Protein AF-A0A530ZFI3-F1 (afdb_monomer)

Structure (mmCIF, N/CA/C/O backbone):
data_AF-A0A530ZFI3-F1
#
_entry.id   AF-A0A530ZFI3-F1
#
loop_
_atom_site.group_PDB
_atom_site.id
_atom_site.type_symbol
_atom_site.label_atom_id
_atom_site.label_alt_id
_atom_site.label_comp_id
_atom_site.label_asym_id
_atom_site.label_entity_id
_atom_site.label_seq_id
_atom_site.pdbx_PDB_ins_code
_atom_site.Cartn_x
_atom_site.Cartn_y
_atom_site.Cartn_z
_atom_site.occupancy
_atom_site.B_iso_or_equiv
_atom_site.auth_seq_id
_atom_site.auth_comp_id
_atom_site.auth_asym_id
_atom_site.auth_atom_id
_atom_site.pdbx_PDB_model_num
ATOM 1 N N . MET A 1 1 ? -13.013 22.666 -18.186 1.00 55.91 1 MET A N 1
ATOM 2 C CA . MET A 1 1 ? -11.585 22.318 -17.949 1.00 55.91 1 MET A CA 1
ATOM 3 C C . MET A 1 1 ? -11.340 21.252 -16.857 1.00 55.91 1 MET A C 1
ATOM 5 O O . MET A 1 1 ? -10.259 20.673 -16.849 1.00 55.91 1 MET A O 1
ATOM 9 N N . SER A 1 2 ? -12.292 20.932 -15.966 1.00 58.53 2 SER A N 1
ATOM 10 C CA . SER A 1 2 ? -12.135 19.943 -14.871 1.00 58.53 2 SER A CA 1
ATOM 11 C C . SER A 1 2 ? -12.054 18.473 -15.323 1.00 58.53 2 SER A C 1
ATOM 13 O O . SER A 1 2 ? -11.278 17.699 -14.767 1.00 58.53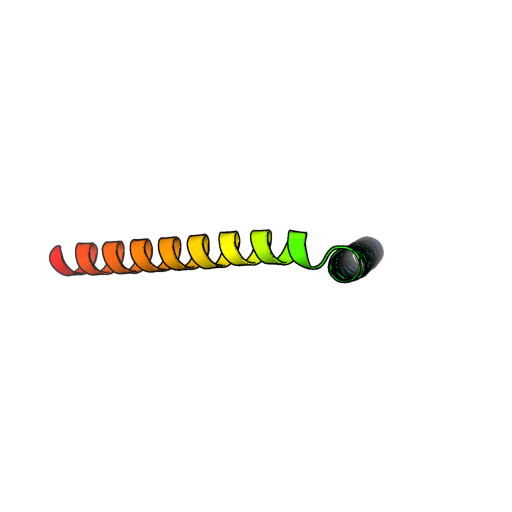 2 SER A O 1
ATOM 15 N N . VAL A 1 3 ? -12.782 18.098 -16.381 1.0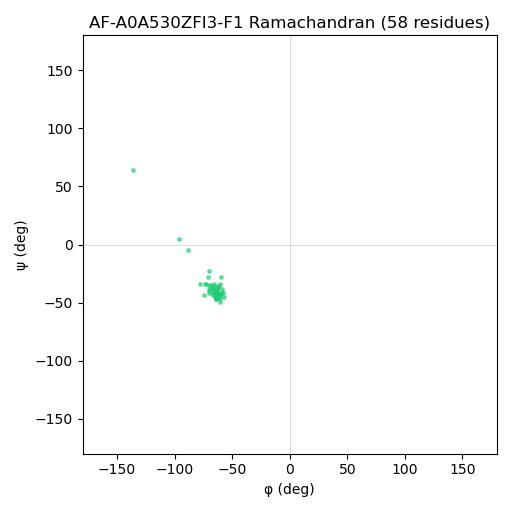0 58.03 3 VAL A N 1
ATOM 16 C CA . VAL A 1 3 ? -12.831 16.721 -16.920 1.00 58.03 3 VAL A CA 1
ATOM 17 C C . VAL A 1 3 ? -11.454 16.228 -17.395 1.00 58.03 3 VAL A C 1
ATOM 19 O O . VAL A 1 3 ? -11.098 15.067 -17.202 1.00 58.03 3 VAL A O 1
ATOM 22 N N . ASN A 1 4 ? -10.624 17.126 -17.935 1.00 64.50 4 ASN A N 1
ATOM 23 C CA . ASN A 1 4 ? -9.256 16.802 -18.353 1.00 64.50 4 ASN A CA 1
ATOM 24 C C . ASN A 1 4 ? -8.311 16.546 -17.171 1.00 64.50 4 ASN A C 1
ATOM 26 O O . ASN A 1 4 ? -7.363 15.775 -17.312 1.00 64.50 4 ASN A O 1
ATOM 30 N N . ARG A 1 5 ? -8.561 17.156 -16.004 1.00 60.28 5 ARG A N 1
ATOM 31 C CA . ARG A 1 5 ? -7.778 16.901 -14.784 1.00 60.28 5 ARG A CA 1
ATOM 32 C C . ARG A 1 5 ? -8.138 15.552 -14.168 1.00 60.28 5 ARG A C 1
ATOM 34 O O . ARG A 1 5 ? -7.229 14.801 -13.840 1.00 60.28 5 ARG A O 1
ATOM 41 N N . LEU A 1 6 ? -9.430 15.218 -14.106 1.00 63.12 6 LEU A N 1
ATOM 42 C CA . LEU A 1 6 ? -9.911 13.909 -13.644 1.00 63.12 6 LEU A CA 1
ATOM 43 C C . LEU A 1 6 ? -9.371 12.774 -14.523 1.00 63.12 6 LEU A C 1
ATOM 45 O O . LEU A 1 6 ? -8.709 11.878 -14.017 1.00 63.12 6 LEU A O 1
ATOM 49 N N . ARG A 1 7 ? -9.492 12.889 -15.854 1.00 65.94 7 ARG A N 1
ATOM 50 C CA . ARG A 1 7 ? -8.918 11.901 -16.787 1.00 65.94 7 ARG A CA 1
ATOM 51 C C . ARG A 1 7 ? -7.404 11.737 -16.645 1.00 65.94 7 ARG A C 1
ATOM 53 O O . ARG A 1 7 ? -6.897 10.627 -16.777 1.00 65.94 7 ARG A O 1
ATOM 60 N N . ARG A 1 8 ? -6.658 12.823 -16.411 1.00 71.25 8 ARG A N 1
ATOM 61 C CA . ARG A 1 8 ? -5.207 12.740 -16.156 1.00 71.25 8 ARG A CA 1
ATOM 62 C C . ARG A 1 8 ? -4.915 12.053 -14.826 1.00 71.25 8 ARG A C 1
ATOM 64 O O . ARG A 1 8 ? -4.014 11.226 -14.770 1.00 71.25 8 ARG A O 1
ATOM 71 N N . TYR A 1 9 ? -5.681 12.365 -13.788 1.00 73.00 9 TYR A N 1
ATOM 72 C CA . TYR A 1 9 ? -5.536 11.755 -12.472 1.00 73.00 9 TYR A CA 1
ATOM 73 C C . TYR A 1 9 ? -5.825 10.250 -12.501 1.00 73.00 9 TYR A C 1
ATOM 75 O O . TYR A 1 9 ? -5.052 9.470 -11.949 1.00 73.00 9 TYR A O 1
ATOM 83 N N . ASP A 1 10 ? -6.859 9.833 -13.229 1.00 79.44 10 ASP A N 1
ATOM 84 C CA . ASP A 1 10 ? -7.193 8.419 -13.412 1.00 79.44 10 ASP A CA 1
ATOM 85 C C . ASP A 1 10 ? -6.115 7.679 -14.214 1.00 79.44 10 ASP A C 1
ATOM 87 O O . ASP A 1 10 ? -5.727 6.570 -13.850 1.00 79.44 10 ASP A O 1
ATOM 91 N N . LYS A 1 11 ? -5.543 8.316 -15.247 1.00 82.12 11 LYS A N 1
ATOM 92 C CA . LYS A 1 11 ? -4.390 7.767 -15.982 1.00 82.12 11 LYS A CA 1
ATOM 93 C C . LYS A 1 11 ? -3.160 7.593 -15.094 1.00 82.12 11 LYS A C 1
ATOM 95 O O . LYS A 1 11 ? -2.500 6.562 -15.182 1.00 82.12 11 LYS A O 1
ATOM 100 N N . ILE A 1 12 ? -2.860 8.571 -14.238 1.00 83.75 12 ILE A N 1
ATOM 101 C CA . ILE A 1 12 ? -1.738 8.488 -13.292 1.00 83.75 12 ILE A CA 1
ATOM 102 C C . ILE A 1 12 ? -1.979 7.350 -12.300 1.00 83.75 12 ILE A C 1
ATOM 104 O O . ILE A 1 12 ? -1.107 6.508 -12.123 1.00 83.75 12 ILE A O 1
ATOM 108 N N . LYS A 1 13 ? -3.181 7.262 -11.718 1.00 84.81 13 LYS A N 1
ATOM 109 C CA . LYS A 1 13 ? -3.556 6.164 -10.817 1.00 84.81 13 LYS A CA 1
ATOM 110 C C . LYS A 1 13 ? -3.404 4.797 -11.474 1.00 84.81 13 LYS A C 1
ATOM 112 O O . LYS A 1 13 ? -2.849 3.896 -10.853 1.00 84.81 13 LYS A O 1
ATOM 117 N N . PHE A 1 14 ? -3.872 4.650 -12.713 1.00 80.62 14 PHE A N 1
ATOM 118 C CA . PHE A 1 14 ? -3.753 3.399 -13.455 1.00 80.62 14 PHE A CA 1
ATOM 119 C C . PHE A 1 14 ? -2.286 3.042 -13.724 1.00 80.62 14 PHE A C 1
ATOM 121 O O . PHE A 1 14 ? -1.875 1.923 -13.437 1.00 80.62 14 PHE A O 1
ATOM 128 N N . ALA A 1 15 ? -1.475 3.998 -14.186 1.00 86.12 15 ALA A N 1
ATOM 129 C CA . ALA A 1 15 ? -0.047 3.781 -14.419 1.00 86.12 15 ALA A CA 1
ATOM 130 C C . ALA A 1 15 ? 0.694 3.383 -13.132 1.00 86.12 15 ALA A C 1
ATOM 132 O O . ALA A 1 15 ? 1.474 2.434 -13.136 1.00 86.12 15 ALA A O 1
ATOM 133 N N . THR A 1 16 ? 0.405 4.053 -12.012 1.00 86.38 16 THR A N 1
ATOM 134 C CA . THR A 1 16 ? 0.971 3.703 -10.704 1.00 86.38 16 THR A CA 1
ATOM 135 C C . THR A 1 16 ? 0.522 2.317 -10.245 1.00 86.38 16 THR A C 1
ATOM 137 O O . THR A 1 16 ? 1.331 1.560 -9.717 1.00 86.38 16 THR A O 1
ATOM 140 N N . TRP A 1 17 ? -0.745 1.951 -10.455 1.00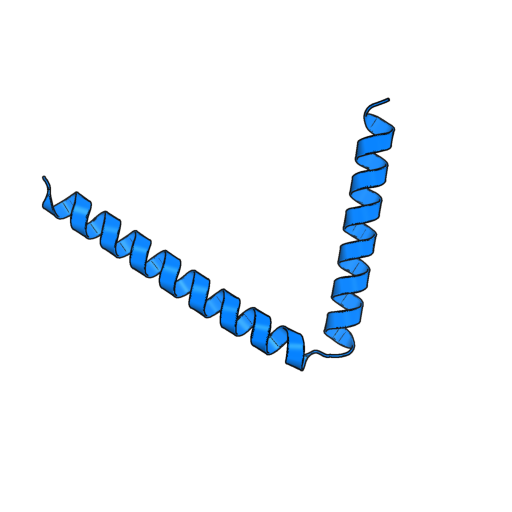 84.38 17 TRP A N 1
ATOM 141 C CA . TRP A 1 17 ? -1.247 0.622 -10.107 1.00 84.38 17 TRP A CA 1
ATOM 142 C C . TRP A 1 17 ? -0.559 -0.482 -10.919 1.00 84.38 17 TRP A C 1
ATOM 144 O O . TRP A 1 17 ? -0.096 -1.458 -10.332 1.00 84.38 17 TRP A O 1
ATOM 154 N N . VAL A 1 18 ? -0.408 -0.294 -12.236 1.00 85.38 18 VAL A N 1
ATOM 155 C CA . VAL A 1 18 ? 0.303 -1.237 -13.115 1.00 85.38 18 VAL A CA 1
ATOM 156 C C . VAL A 1 18 ? 1.776 -1.361 -12.719 1.00 85.38 18 VAL A C 1
ATOM 158 O O . VAL A 1 18 ? 2.264 -2.478 -12.573 1.00 85.38 18 VAL A O 1
ATOM 161 N N . ALA A 1 19 ? 2.472 -0.246 -12.476 1.00 82.19 19 ALA A N 1
ATOM 162 C CA . ALA A 1 19 ? 3.879 -0.258 -12.070 1.00 82.19 19 ALA A CA 1
ATOM 163 C C . ALA A 1 19 ? 4.088 -0.963 -10.718 1.00 82.19 19 ALA A C 1
ATOM 165 O O . ALA A 1 19 ? 4.996 -1.781 -10.572 1.00 82.19 19 ALA A O 1
ATOM 166 N N . ASN A 1 20 ? 3.209 -0.706 -9.745 1.00 80.75 20 ASN A N 1
ATOM 167 C CA . ASN A 1 20 ? 3.241 -1.391 -8.454 1.00 80.75 20 ASN A CA 1
ATOM 168 C C . ASN A 1 20 ? 2.947 -2.891 -8.601 1.00 80.75 20 ASN A C 1
ATOM 170 O O . ASN A 1 20 ? 3.587 -3.698 -7.936 1.00 80.75 20 ASN A O 1
ATOM 174 N N . GLY A 1 21 ? 2.017 -3.272 -9.483 1.00 78.94 21 GLY A N 1
ATOM 175 C CA . GLY A 1 21 ? 1.729 -4.673 -9.795 1.00 78.94 21 GLY A CA 1
ATOM 176 C C . GLY A 1 21 ? 2.924 -5.390 -10.426 1.00 78.94 21 GLY A C 1
ATOM 177 O O . GLY A 1 21 ? 3.296 -6.470 -9.980 1.00 78.94 21 GLY A O 1
ATOM 178 N N . GLN A 1 22 ? 3.583 -4.761 -11.402 1.00 80.12 22 GLN A N 1
ATOM 179 C CA . GLN A 1 22 ? 4.798 -5.300 -12.022 1.00 80.12 22 GLN A CA 1
ATOM 180 C C . GLN A 1 22 ? 5.944 -5.439 -11.013 1.00 80.12 22 GLN A C 1
ATOM 182 O O . GLN A 1 22 ? 6.579 -6.489 -10.957 1.00 80.12 22 GLN A O 1
ATOM 187 N N . SER A 1 23 ? 6.156 -4.426 -10.166 1.00 76.25 23 SER A N 1
ATOM 188 C CA . SER A 1 23 ? 7.148 -4.475 -9.085 1.00 76.25 23 SER A CA 1
ATOM 189 C C . SER A 1 23 ? 6.838 -5.572 -8.056 1.00 76.25 23 SER A C 1
ATOM 191 O O . SER A 1 23 ? 7.751 -6.220 -7.541 1.00 76.25 23 SER A O 1
ATOM 193 N N . ALA A 1 24 ? 5.556 -5.815 -7.769 1.00 75.00 24 ALA A N 1
ATOM 194 C CA . ALA A 1 24 ? 5.124 -6.895 -6.886 1.00 75.00 24 ALA A CA 1
ATOM 195 C C . ALA A 1 24 ? 5.374 -8.284 -7.475 1.00 75.00 24 ALA A C 1
ATOM 197 O O . ALA A 1 24 ? 5.735 -9.198 -6.735 1.00 75.00 24 ALA A O 1
ATOM 198 N N . CYS A 1 25 ? 5.242 -8.438 -8.792 1.00 75.06 25 CYS A N 1
ATOM 199 C CA . CYS A 1 25 ? 5.569 -9.683 -9.482 1.00 75.06 25 CYS A CA 1
ATOM 200 C C . CYS A 1 25 ? 7.082 -9.920 -9.605 1.00 75.06 25 CYS A C 1
ATOM 202 O O . CYS A 1 25 ? 7.505 -11.071 -9.547 1.00 75.06 25 CYS A O 1
ATOM 204 N N . SER A 1 26 ? 7.898 -8.870 -9.766 1.00 78.69 26 SER A N 1
ATOM 205 C CA . SER A 1 26 ? 9.352 -9.014 -9.931 1.00 78.69 26 SER A CA 1
ATOM 206 C C . SER A 1 26 ? 10.092 -9.288 -8.622 1.00 78.69 26 SER A C 1
ATOM 208 O O . SER A 1 26 ? 11.096 -9.993 -8.623 1.00 78.69 26 SER A O 1
ATOM 210 N N . GLU A 1 27 ? 9.625 -8.729 -7.501 1.00 77.81 27 GLU A N 1
ATOM 211 C CA . GLU A 1 27 ? 10.289 -8.860 -6.196 1.00 77.81 27 GLU A CA 1
ATOM 212 C C . GLU A 1 27 ? 9.280 -9.151 -5.070 1.00 77.81 27 GLU A C 1
ATOM 214 O O . GLU A 1 27 ? 9.113 -8.350 -4.143 1.00 77.81 27 GLU A O 1
ATOM 219 N N . PRO A 1 28 ? 8.593 -10.305 -5.111 1.00 67.00 28 PRO A N 1
ATOM 220 C CA . PRO A 1 28 ? 7.478 -10.604 -4.209 1.00 67.00 28 PRO A CA 1
ATOM 221 C C . PRO A 1 28 ? 7.874 -10.594 -2.721 1.00 67.00 28 PRO A C 1
ATOM 223 O O . PRO A 1 28 ? 7.068 -10.244 -1.855 1.00 67.00 28 PRO A O 1
ATOM 226 N N . TRP A 1 29 ? 9.135 -10.898 -2.407 1.00 72.38 29 TRP A N 1
ATOM 227 C CA . TRP A 1 29 ? 9.693 -10.857 -1.049 1.00 72.38 29 TRP A CA 1
ATOM 228 C C . TRP A 1 29 ? 9.791 -9.441 -0.457 1.00 72.38 29 TRP A C 1
ATOM 230 O O . TRP A 1 29 ? 9.499 -9.277 0.727 1.00 72.38 29 TRP A O 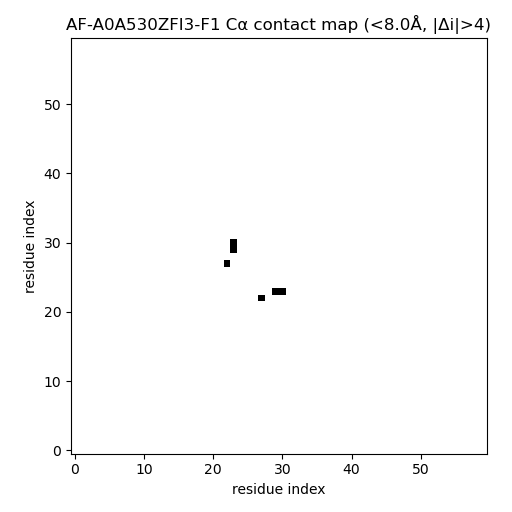1
ATOM 240 N N . LYS A 1 30 ? 10.102 -8.401 -1.249 1.00 69.75 30 LYS A N 1
ATOM 241 C CA . LYS A 1 30 ? 10.134 -7.009 -0.741 1.00 69.75 30 LYS A CA 1
ATOM 242 C C . LYS A 1 30 ? 8.748 -6.525 -0.320 1.00 69.75 30 LYS A C 1
ATOM 244 O O . LYS A 1 30 ? 8.589 -5.805 0.665 1.00 69.75 30 LYS A O 1
ATOM 249 N N . TRP A 1 31 ? 7.719 -6.958 -1.041 1.00 68.88 31 TRP A N 1
ATOM 250 C CA . TRP A 1 31 ? 6.336 -6.628 -0.712 1.00 68.88 31 TRP A CA 1
ATOM 251 C C . TRP A 1 31 ? 5.842 -7.383 0.520 1.00 68.88 31 TRP A C 1
ATOM 253 O O . TRP A 1 31 ? 5.100 -6.821 1.325 1.00 68.88 31 TRP A O 1
ATOM 263 N N . HIS A 1 32 ? 6.295 -8.619 0.726 1.00 68.75 32 HIS A N 1
ATOM 264 C CA . HIS A 1 32 ? 5.957 -9.405 1.910 1.00 68.75 32 HIS A CA 1
ATOM 265 C C . HIS A 1 32 ? 6.360 -8.710 3.226 1.00 68.75 32 HIS A C 1
ATOM 267 O O . HIS A 1 32 ? 5.568 -8.674 4.173 1.00 68.75 32 HIS A O 1
ATOM 273 N N . GLU A 1 33 ? 7.546 -8.099 3.279 1.00 71.88 33 GLU A N 1
ATOM 274 C CA . GLU A 1 33 ? 8.003 -7.329 4.445 1.00 71.88 33 GLU A CA 1
ATOM 275 C C . GLU A 1 33 ? 7.170 -6.060 4.669 1.00 71.88 33 GLU A C 1
ATOM 277 O O . GLU A 1 33 ? 6.728 -5.793 5.791 1.00 71.88 33 GLU A O 1
ATOM 282 N N . LEU A 1 34 ? 6.857 -5.324 3.595 1.00 68.50 34 LEU A N 1
ATOM 283 C CA . LEU A 1 34 ? 5.983 -4.146 3.651 1.00 68.50 34 LEU A CA 1
ATOM 284 C C . LEU A 1 34 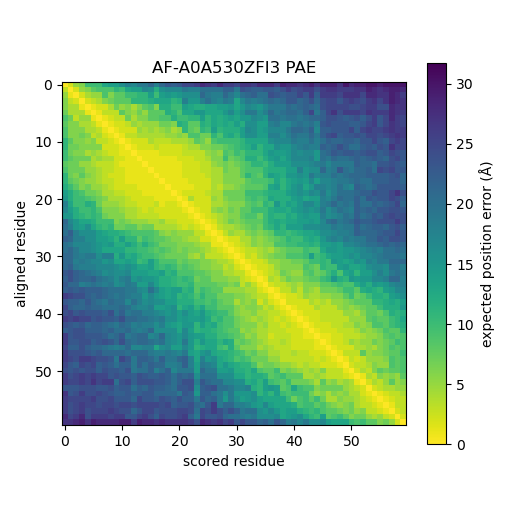? 4.580 -4.493 4.172 1.00 68.50 34 LEU A C 1
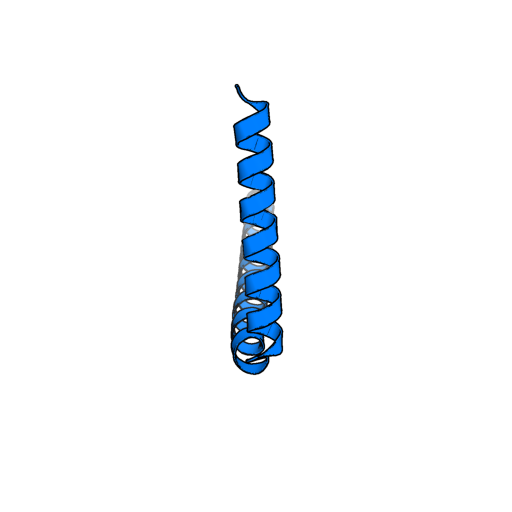ATOM 286 O O . LEU A 1 34 ? 4.026 -3.776 5.012 1.00 68.50 34 LEU A O 1
ATOM 290 N N . PHE A 1 35 ? 4.001 -5.612 3.725 1.00 68.50 35 PHE A N 1
ATOM 291 C CA . PHE A 1 35 ? 2.692 -6.065 4.197 1.00 68.50 35 PHE A CA 1
ATOM 292 C C . PHE A 1 35 ? 2.724 -6.525 5.660 1.00 68.50 35 PHE A C 1
ATOM 294 O O . PHE A 1 35 ? 1.797 -6.203 6.408 1.00 68.50 35 PHE A O 1
ATOM 301 N N . LYS A 1 36 ? 3.796 -7.189 6.113 1.00 72.88 36 LYS A N 1
ATOM 302 C CA . LYS A 1 36 ? 3.996 -7.537 7.533 1.00 72.88 36 LYS A CA 1
ATOM 303 C C . LYS A 1 36 ? 4.104 -6.297 8.425 1.00 72.88 36 LYS A C 1
ATOM 305 O O . LYS A 1 36 ? 3.458 -6.237 9.477 1.00 72.88 36 LYS A O 1
ATOM 310 N N . GLY A 1 37 ? 4.855 -5.283 7.994 1.00 73.50 37 GLY A N 1
ATOM 311 C CA . GLY A 1 37 ? 4.966 -4.004 8.703 1.00 73.50 37 GLY A CA 1
ATOM 312 C C . GLY A 1 37 ? 3.626 -3.265 8.786 1.00 73.50 37 GLY A C 1
ATOM 313 O O . GLY A 1 37 ? 3.243 -2.742 9.834 1.00 73.50 37 GLY A O 1
ATOM 314 N N . ARG A 1 38 ? 2.840 -3.291 7.705 1.00 72.38 38 ARG A N 1
ATOM 315 C CA . ARG A 1 38 ? 1.509 -2.671 7.685 1.00 72.38 38 ARG A CA 1
ATOM 316 C C . ARG A 1 38 ? 0.500 -3.420 8.558 1.00 72.38 38 ARG A C 1
ATOM 318 O O . ARG A 1 38 ? -0.279 -2.783 9.264 1.00 72.38 38 ARG A O 1
ATOM 325 N N . ALA A 1 39 ? 0.532 -4.751 8.561 1.00 72.38 39 ALA A N 1
ATOM 326 C CA . ALA A 1 39 ? -0.334 -5.571 9.406 1.00 72.38 39 ALA A CA 1
ATOM 327 C C . ALA A 1 39 ? -0.054 -5.345 10.902 1.00 72.38 39 ALA A C 1
ATOM 329 O O . ALA A 1 39 ? -0.985 -5.127 11.681 1.00 72.38 39 ALA A O 1
ATOM 330 N N . THR A 1 40 ? 1.222 -5.312 11.297 1.00 74.12 40 THR A N 1
ATOM 331 C CA . THR A 1 40 ? 1.632 -5.033 12.684 1.00 74.12 40 THR A CA 1
ATOM 332 C C . THR A 1 40 ? 1.285 -3.605 13.111 1.00 74.12 40 THR A C 1
ATOM 334 O O . THR A 1 40 ? 0.752 -3.407 14.206 1.00 74.12 40 THR A O 1
ATOM 337 N N . TYR A 1 41 ? 1.469 -2.611 12.235 1.00 75.50 41 TYR A N 1
ATOM 338 C CA . TYR A 1 41 ? 1.014 -1.242 12.490 1.00 75.50 41 TYR A CA 1
ATOM 339 C C . TYR A 1 41 ? -0.508 -1.162 12.688 1.00 75.50 41 TYR A C 1
ATOM 341 O O . TYR A 1 41 ? -0.979 -0.564 13.658 1.00 75.50 41 TYR A O 1
ATOM 349 N N . CYS A 1 42 ? -1.296 -1.803 11.819 1.00 75.06 42 CYS A N 1
ATOM 350 C CA . CYS A 1 42 ? -2.754 -1.826 11.937 1.00 75.06 42 CYS A CA 1
ATOM 351 C C . CYS A 1 42 ? -3.232 -2.518 13.222 1.00 75.06 42 CYS A C 1
ATOM 353 O O . CYS A 1 42 ? -4.191 -2.051 13.841 1.00 75.06 42 CYS A O 1
ATOM 355 N N . LEU A 1 43 ? -2.567 -3.594 13.655 1.00 75.62 43 LEU A N 1
ATOM 356 C CA . LEU A 1 43 ? -2.852 -4.249 14.934 1.00 75.62 43 LEU A CA 1
ATOM 357 C C . LEU A 1 43 ? -2.570 -3.314 16.115 1.00 75.62 43 LEU A C 1
ATOM 359 O O . LEU A 1 43 ? -3.433 -3.141 16.977 1.00 75.62 43 LEU A O 1
ATOM 363 N N . ARG A 1 44 ? -1.422 -2.626 16.111 1.00 77.56 44 ARG A N 1
ATOM 364 C CA . ARG A 1 44 ? -1.054 -1.656 17.155 1.00 77.56 44 ARG A CA 1
ATOM 365 C C . ARG A 1 44 ? -2.022 -0.472 17.208 1.00 77.56 44 ARG A C 1
ATOM 367 O O . ARG A 1 44 ? -2.408 -0.035 18.291 1.00 77.56 44 ARG A O 1
ATOM 374 N N . ALA A 1 45 ? -2.459 0.021 16.049 1.00 75.81 45 ALA A N 1
ATOM 375 C CA . ALA A 1 45 ? -3.456 1.084 15.949 1.00 75.81 45 ALA A CA 1
ATOM 376 C C . ALA A 1 45 ? -4.821 0.643 16.503 1.00 75.81 45 ALA A C 1
ATOM 378 O O . ALA A 1 45 ? -5.438 1.376 17.276 1.00 75.81 45 ALA A O 1
ATOM 379 N N . LYS A 1 46 ? -5.274 -0.576 16.177 1.00 78.19 46 LYS A N 1
ATOM 380 C CA . LYS A 1 46 ? -6.510 -1.146 16.740 1.00 78.19 46 LYS A CA 1
ATOM 381 C C . LYS A 1 46 ? -6.418 -1.326 18.255 1.00 78.19 46 LYS A C 1
ATOM 383 O O . LYS A 1 46 ? -7.374 -1.006 18.955 1.00 78.19 46 LYS A O 1
ATOM 388 N N . GLN A 1 47 ? -5.279 -1.792 18.765 1.00 80.19 47 GLN A N 1
ATOM 389 C CA . GLN A 1 47 ? -5.063 -1.983 20.199 1.00 80.19 47 GLN A CA 1
ATOM 390 C C . GLN A 1 47 ? -5.085 -0.653 20.965 1.00 80.19 47 GLN A C 1
ATOM 392 O O . GLN A 1 47 ? -5.791 -0.546 21.963 1.00 80.19 47 GLN A O 1
ATOM 397 N N . LYS A 1 48 ? -4.410 0.391 20.459 1.00 75.81 48 LYS A N 1
ATOM 398 C CA . LYS A 1 48 ? -4.489 1.747 21.034 1.00 75.81 48 LYS A CA 1
ATOM 399 C C . LYS A 1 48 ? -5.916 2.293 21.038 1.00 75.81 48 LYS A C 1
ATOM 401 O O . LYS A 1 48 ? -6.334 2.899 22.017 1.00 75.81 48 LYS A O 1
ATOM 406 N N . ARG A 1 49 ? -6.676 2.054 19.964 1.00 76.88 49 ARG A N 1
ATOM 407 C CA . ARG A 1 49 ? -8.074 2.496 19.865 1.00 76.88 49 ARG A CA 1
ATOM 408 C C . ARG A 1 49 ? -8.965 1.809 20.902 1.00 76.88 49 ARG A C 1
ATOM 410 O O . ARG A 1 49 ? -9.759 2.483 21.543 1.00 76.88 49 ARG A O 1
ATOM 417 N N . ARG A 1 50 ? -8.790 0.497 21.107 1.00 73.81 50 ARG A N 1
ATOM 418 C CA . ARG A 1 50 ? -9.487 -0.260 22.162 1.00 73.81 50 ARG A CA 1
ATOM 419 C C . ARG A 1 50 ? -9.134 0.245 23.560 1.00 73.81 50 ARG A C 1
ATOM 421 O O . ARG A 1 50 ? -10.037 0.464 24.352 1.00 73.81 50 ARG A O 1
ATOM 428 N N . LEU A 1 51 ? -7.851 0.485 23.834 1.00 72.62 51 LEU A N 1
ATOM 429 C CA . LEU A 1 51 ? -7.397 1.035 25.117 1.00 72.62 51 LEU A CA 1
ATOM 430 C C . LEU A 1 51 ? -8.002 2.414 25.401 1.00 72.62 51 LEU A C 1
ATOM 432 O O . LEU A 1 51 ? -8.492 2.643 26.500 1.00 72.62 51 LEU A O 1
ATOM 436 N N . GLY A 1 52 ? -8.038 3.303 24.404 1.00 75.94 52 GLY A N 1
ATOM 437 C CA . GLY A 1 52 ? -8.679 4.612 24.548 1.00 75.94 52 GLY A CA 1
ATOM 438 C C . GLY A 1 52 ? -10.179 4.514 24.845 1.00 75.94 52 GLY A C 1
ATOM 439 O O . GLY A 1 52 ? -10.694 5.287 25.644 1.00 75.94 52 GLY A O 1
ATOM 440 N N . TRP A 1 53 ? -10.877 3.539 24.256 1.00 69.44 53 TRP A N 1
ATOM 441 C CA . TRP A 1 53 ? -12.295 3.295 24.543 1.00 69.44 53 TRP A CA 1
ATOM 442 C C . TRP A 1 53 ? -12.515 2.732 25.949 1.00 69.44 53 TRP A C 1
ATOM 444 O O . TRP A 1 53 ? -13.418 3.186 26.641 1.00 69.44 53 TRP A O 1
ATOM 454 N N . SER A 1 54 ? -11.670 1.802 26.403 1.00 69.00 54 SER A N 1
ATOM 455 C CA . SER A 1 54 ? -11.715 1.303 27.783 1.00 69.00 54 SER A CA 1
ATOM 456 C C . SER A 1 54 ? -11.426 2.402 28.806 1.00 69.00 54 SER A C 1
ATOM 458 O O . SER A 1 54 ? -12.075 2.450 29.842 1.00 69.00 54 SER A O 1
ATOM 460 N N . GLN A 1 55 ? -10.496 3.312 28.513 1.00 67.88 55 GLN A N 1
ATOM 461 C CA . GLN A 1 55 ? -10.184 4.431 29.399 1.00 67.88 55 GLN A CA 1
ATOM 462 C C . GLN A 1 55 ? -11.314 5.468 29.444 1.00 67.88 55 GLN A C 1
ATOM 464 O O . GLN A 1 55 ? -11.627 5.967 30.518 1.00 67.88 55 GLN A O 1
ATOM 469 N N . ALA A 1 56 ? -11.966 5.750 28.312 1.00 66.25 56 ALA A N 1
ATOM 470 C CA . ALA A 1 56 ? -13.152 6.606 28.278 1.00 66.25 56 ALA A CA 1
ATOM 471 C C . ALA A 1 56 ? -14.346 5.984 29.026 1.00 66.25 56 ALA A C 1
ATOM 473 O O . ALA A 1 56 ? -15.105 6.702 29.664 1.00 66.25 56 ALA A O 1
ATOM 474 N N . ALA A 1 57 ? -14.492 4.656 28.991 1.00 64.50 57 ALA A N 1
ATOM 475 C CA . ALA A 1 57 ? -15.547 3.945 29.714 1.00 64.50 57 ALA A CA 1
ATOM 476 C C . ALA A 1 57 ? -15.36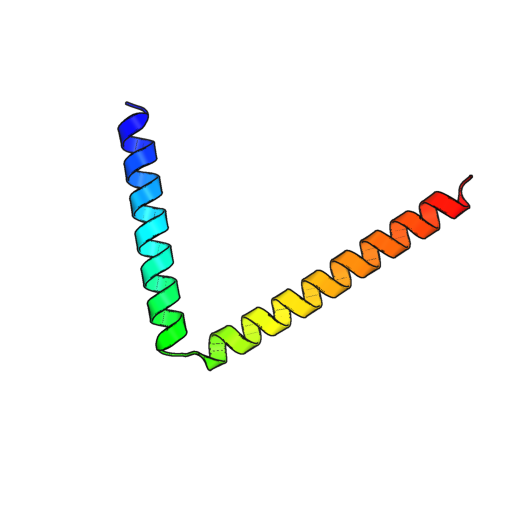4 3.950 31.244 1.00 64.50 57 ALA A C 1
ATOM 478 O O . ALA A 1 57 ? -16.339 3.778 31.960 1.00 64.50 57 ALA A O 1
ATOM 479 N N . LEU A 1 58 ? -14.137 4.151 31.740 1.00 65.12 58 LEU A N 1
ATOM 480 C CA . LEU A 1 58 ? -13.819 4.242 33.173 1.00 65.12 58 LEU A CA 1
ATOM 481 C C . LEU A 1 58 ? -13.943 5.667 33.743 1.00 65.12 58 LEU A C 1
ATOM 483 O O . LEU A 1 58 ? -13.725 5.858 34.935 1.00 65.12 58 LEU A O 1
ATOM 487 N N . GLN A 1 59 ? -14.219 6.669 32.902 1.00 65.38 59 GLN A N 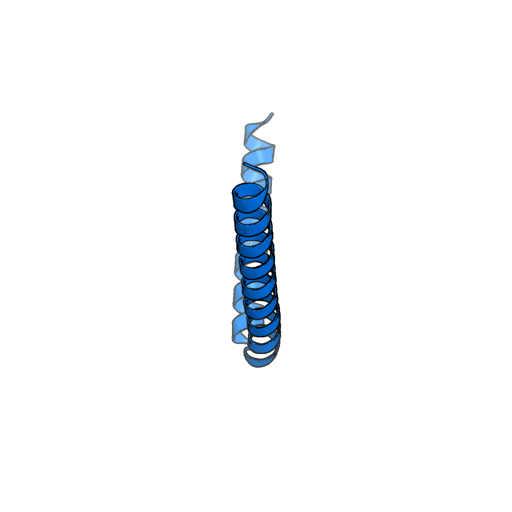1
ATOM 488 C CA . GLN A 1 59 ? -14.411 8.067 33.318 1.00 65.38 59 GLN A CA 1
ATOM 489 C C . GLN A 1 59 ? -15.891 8.451 33.506 1.00 65.38 59 GLN A C 1
ATOM 491 O O . GLN A 1 59 ? -16.174 9.619 33.773 1.00 65.38 59 GLN A O 1
ATOM 496 N N . PHE A 1 60 ? -16.809 7.489 33.369 1.00 54.19 60 PHE A N 1
ATOM 497 C CA . PHE A 1 60 ? -18.222 7.600 33.746 1.00 54.19 60 PHE A CA 1
ATOM 498 C C . PHE A 1 60 ? -18.455 6.917 35.093 1.00 54.19 60 PHE A C 1
ATOM 500 O O . PHE A 1 60 ? -19.310 7.424 35.850 1.00 54.19 60 PHE A O 1
#

Secondary structure (DSSP, 8-state):
-HHHHHHHHHHHHHHHHHHHHHHHHH-HHHHHHHHHHHHHHHHHHHHHHHHHHHHHHTT-

Solvent-accessible surface area (backbone atoms only — not comparable to full-atom values): 3384 Å² total; per-residue (Å²): 123,65,69,64,52,52,56,49,50,51,51,50,53,49,53,51,50,52,52,51,51,52,49,42,70,74,42,50,68,65,50,52,54,53,51,51,54,49,52,54,49,52,51,52,52,51,50,52,52,51,51,54,50,56,55,58,65,71,75,114

Radius of gyration: 19.74 Å; Cα contacts (8 Å, |Δi|>4): 3; chains: 1; bounding box: 28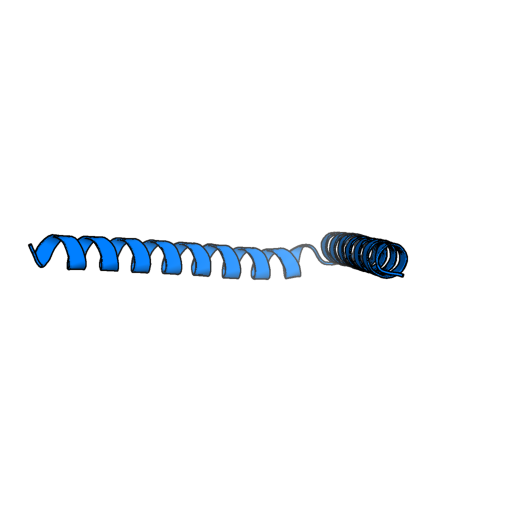×33×52 Å

Sequence (60 aa):
MSVNRLRRYDKIKFATWVANGQSACSEPWKWHELFKGRATYCLRAKQKRRLGWSQAALQF

Foldseek 3Di:
DVVVVVVVVVVVVVVVVVVVVVVCVVCVPVVVVVVVVVVVVVVVVVVVVVVVVVVVVVVD

pLDDT: mean 73.07, std 7.55, range [54.19, 86.38]

Mean predicted aligned error: 12.76 Å